Protein AF-A0A7S3CG22-F1 (afdb_monomer)

Solvent-accessible surface area (backbone atoms only — not comparable to full-atom values): 7901 Å² total; per-residue (Å²): 139,90,79,91,77,92,82,88,86,86,76,59,47,61,48,77,48,79,46,76,52,74,51,67,42,88,86,82,68,48,70,50,74,44,81,44,78,46,73,41,64,78,73,67,69,77,46,75,53,88,79,76,65,60,63,75,37,74,25,73,52,71,49,81,44,74,33,89,44,91,50,72,42,62,31,40,42,50,62,75,42,88,54,50,50,62,51,57,65,42,71,18,44,47,66,28,65,29,70,45,53,37,33,41,46,39,83,55,94,76,89,75,79,35,50,36,42,37,33,24,92,84,60,25,67,48,39,29,39,58

Nearest PDB structures (foldseek):
  2ys4-assembly1_A  TM=6.113E-01  e=1.177E-04  Homo sapiens
  1row-assembly2_B  TM=6.834E-01  e=7.113E-04  Caenorhabditis elegans
  7sqc-assembly1_F0  TM=5.916E-01  e=2.161E-03  Chlamydomonas reinhardtii
  7ad7-assembly1_A  TM=4.825E-01  e=1.573E-03  Homo sapiens
  7n6g-assembly1_1K  TM=5.626E-01  e=8.551E-03  Chlamydomonas reinhardtii

Organism: NCBI:txid1461544

Mean predicted aligned error: 7.08 Å

Foldseek 3Di:
DDDDDDDDDDDLAFDKDWDKDKDADPPVRDIDIDIDIDGDDADDAPEEDDFDDDAQDKGKDKDKDFDAAQAKWKKAKDKPDPQKDWDRIWIAGGRGITIIMIMGHHNDDDDDKMWMWIATPRRGIHIHID

Secondary structure (DSSP, 8-state):
-----------SS-EEEEEEEEEE-TTT--EEEEEEEEEEPPPPP--B------TTS-EEEEEEEE--SSS-EEEEEEES-TTEEE-SEEEEPTT-EEEEEEEE--SS------EEEEEETTTEEEEEE-

InterPro domains:
  IPR033305 Hydrocephalus-inducing-like [PTHR23053] (2-128)

Radius of gyration: 21.98 Å; Cα contacts (8 Å, |Δi|>4): 266; chains: 1; bounding box: 50×24×66 Å

pLDDT: mean 89.11, std 3.95, range [62.12, 94.44]

Sequence (130 aa):
ATRDYKLAFHSYREGQTRAKVTFTNPETKEYLFYEVEVTATSPEDQGTLVLECPVRQRAEDRILIQNPLDEDVVFSVSCEDHQVMCSEEVVAKARGMAHVDVAFRPILPVESEAKLSITSEQLGSYPYLL

Structure (mmCIF, N/CA/C/O backbone):
data_AF-A0A7S3CG22-F1
#
_entry.id   AF-A0A7S3CG22-F1
#
loop_
_atom_site.group_PDB
_atom_site.id
_atom_site.type_symbol
_atom_site.label_atom_id
_atom_site.label_alt_id
_atom_site.label_comp_id
_atom_site.label_asym_id
_atom_site.label_entity_id
_atom_site.label_seq_id
_atom_site.pdbx_PDB_ins_code
_atom_site.Cartn_x
_atom_site.Cartn_y
_atom_site.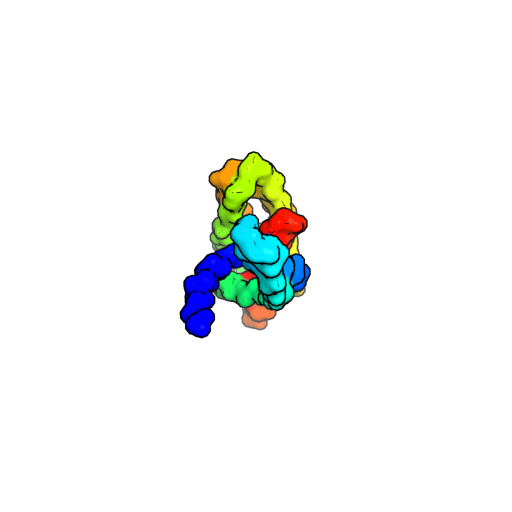Cartn_z
_atom_site.occupancy
_atom_site.B_iso_or_equiv
_atom_site.auth_seq_id
_atom_site.auth_comp_id
_atom_site.auth_asym_id
_atom_site.auth_atom_id
_atom_site.pdbx_PDB_model_num
ATOM 1 N N . ALA A 1 1 ? -13.186 -12.842 39.497 1.00 62.12 1 ALA A N 1
ATOM 2 C CA . ALA A 1 1 ? -13.438 -13.609 38.262 1.00 62.12 1 ALA A CA 1
ATOM 3 C C . ALA A 1 1 ? -12.999 -12.752 37.085 1.00 62.12 1 ALA A C 1
ATOM 5 O O . ALA A 1 1 ? -13.383 -11.590 37.043 1.00 62.12 1 ALA A O 1
ATOM 6 N N . THR A 1 2 ? -12.174 -13.289 36.191 1.00 75.06 2 THR A N 1
ATOM 7 C CA . THR A 1 2 ? -11.702 -12.594 34.983 1.00 75.06 2 THR A CA 1
ATOM 8 C C . THR A 1 2 ? -12.603 -12.993 33.816 1.00 75.06 2 THR A C 1
ATOM 10 O O . THR A 1 2 ? -13.044 -14.141 33.756 1.00 75.06 2 THR A O 1
ATOM 13 N N . ARG A 1 3 ? -12.937 -12.048 32.934 1.00 84.56 3 ARG A N 1
ATOM 14 C CA . ARG A 1 3 ? -13.768 -12.278 31.746 1.00 84.56 3 ARG A CA 1
ATOM 15 C C . ARG A 1 3 ? -13.034 -11.768 30.518 1.00 84.56 3 ARG A C 1
ATOM 17 O O . ARG A 1 3 ? -12.588 -10.624 30.517 1.00 84.56 3 ARG A O 1
ATOM 24 N N . ASP A 1 4 ? -12.993 -12.591 29.484 1.00 87.06 4 ASP A N 1
ATOM 25 C CA . ASP A 1 4 ? -12.398 -12.219 28.208 1.00 87.06 4 ASP A CA 1
ATOM 26 C C . ASP A 1 4 ? -13.418 -11.470 27.345 1.00 87.06 4 ASP A C 1
ATOM 28 O O . ASP A 1 4 ? -14.545 -11.932 27.144 1.00 87.06 4 ASP A O 1
ATOM 32 N N . TYR A 1 5 ? -13.015 -10.312 26.821 1.00 86.88 5 TYR A N 1
ATOM 33 C CA . TYR A 1 5 ? -13.796 -9.517 25.876 1.00 86.88 5 TYR A CA 1
ATOM 34 C C . TYR A 1 5 ? -13.013 -9.364 24.577 1.00 86.88 5 TYR A C 1
ATOM 36 O O . TYR A 1 5 ? -11.827 -9.041 24.588 1.00 86.88 5 TYR A O 1
ATOM 44 N N . LYS A 1 6 ? -13.683 -9.592 23.445 1.00 88.25 6 LYS A N 1
ATOM 45 C CA . LYS A 1 6 ? -13.076 -9.421 22.123 1.00 88.25 6 LYS A CA 1
ATOM 46 C C . LYS A 1 6 ? -13.124 -7.951 21.716 1.00 88.25 6 LYS A C 1
ATOM 48 O O . LYS A 1 6 ? -14.194 -7.348 21.734 1.00 88.25 6 LYS A O 1
ATOM 53 N N . LEU A 1 7 ? -11.979 -7.416 21.305 1.00 86.12 7 LEU A N 1
ATOM 54 C CA . LEU A 1 7 ? -11.838 -6.096 20.700 1.00 86.12 7 LEU A CA 1
ATOM 55 C C . LEU A 1 7 ? -11.293 -6.276 19.281 1.00 86.12 7 LEU A C 1
ATOM 57 O O . LEU A 1 7 ? -10.296 -6.968 19.091 1.00 86.12 7 LEU A O 1
ATOM 61 N N . ALA A 1 8 ? -11.968 -5.687 18.296 1.00 88.25 8 ALA A N 1
ATOM 62 C CA . ALA A 1 8 ? -11.519 -5.650 16.908 1.00 88.25 8 ALA A CA 1
ATOM 63 C C . ALA A 1 8 ? -11.128 -4.212 16.554 1.00 88.25 8 ALA A C 1
ATOM 65 O O . ALA A 1 8 ? -11.875 -3.278 16.846 1.00 88.25 8 ALA A O 1
ATOM 66 N N . PHE A 1 9 ? -9.958 -4.048 15.946 1.00 86.12 9 PHE A N 1
ATOM 67 C CA . PHE A 1 9 ? -9.428 -2.764 15.504 1.00 86.12 9 PHE A CA 1
ATOM 68 C C . PHE A 1 9 ? -9.035 -2.875 14.033 1.00 86.12 9 PHE A C 1
ATOM 70 O O . PHE A 1 9 ? -8.352 -3.821 13.644 1.00 86.12 9 PHE A O 1
ATOM 77 N N . HIS A 1 10 ? -9.468 -1.907 13.231 1.00 84.12 10 HIS A N 1
ATOM 78 C CA . HIS A 1 10 ? -9.142 -1.810 11.815 1.00 84.12 10 HIS A CA 1
ATOM 79 C C . HIS A 1 10 ? -8.592 -0.410 11.553 1.00 84.12 10 HIS A C 1
ATOM 81 O O . HIS A 1 10 ? -9.257 0.577 11.866 1.00 84.12 10 HIS A O 1
ATOM 87 N N . SER A 1 11 ? -7.391 -0.331 10.986 1.00 83.81 11 SER A N 1
ATOM 88 C CA . SER A 1 11 ? -6.796 0.918 10.517 1.00 83.81 11 SER A CA 1
ATOM 89 C C . SER A 1 11 ? -6.219 0.706 9.130 1.00 83.81 11 SER A C 1
ATOM 91 O O . SER A 1 11 ? -5.576 -0.309 8.879 1.00 83.81 11 SER A O 1
ATOM 93 N N . TYR A 1 12 ? -6.447 1.679 8.253 1.00 81.62 12 TYR A N 1
ATOM 94 C CA . TYR A 1 12 ? -5.813 1.751 6.937 1.00 81.62 12 TYR A CA 1
ATOM 95 C C . TYR A 1 12 ? -4.517 2.566 6.968 1.00 81.62 12 TYR A C 1
ATOM 97 O O . TYR A 1 12 ? -3.749 2.541 6.019 1.00 81.62 12 TYR A O 1
ATOM 105 N N . ARG A 1 13 ? -4.265 3.300 8.056 1.00 83.88 13 ARG A N 1
ATOM 106 C CA . ARG A 1 13 ? -3.094 4.167 8.191 1.00 83.88 13 ARG A CA 1
ATOM 107 C C . ARG A 1 13 ? -2.237 3.737 9.363 1.00 83.88 13 ARG A C 1
ATOM 109 O O . ARG A 1 13 ? -2.748 3.248 10.376 1.00 83.88 13 ARG A O 1
ATOM 116 N N . GLU A 1 14 ? -0.946 3.986 9.231 1.00 85.62 14 GLU A N 1
ATOM 117 C CA . GLU A 1 14 ? -0.050 3.979 10.375 1.00 85.62 14 GLU A CA 1
ATOM 118 C C . GLU A 1 14 ? -0.449 5.084 11.362 1.00 85.62 14 GLU A C 1
ATOM 120 O O . GLU A 1 14 ? -0.967 6.139 10.986 1.00 85.62 14 GLU A O 1
ATOM 125 N N . GLY A 1 15 ? -0.250 4.824 12.649 1.00 85.81 15 GLY A N 1
ATOM 126 C CA . GLY A 1 15 ? -0.579 5.782 13.693 1.00 85.81 15 GLY A CA 1
ATOM 127 C C . GLY A 1 15 ? -0.926 5.137 15.023 1.00 85.81 15 GLY A C 1
ATOM 128 O O . GLY A 1 15 ? -1.134 3.930 15.141 1.00 85.81 15 GLY A O 1
ATOM 129 N N . GLN A 1 16 ? -0.999 5.976 16.050 1.00 88.56 16 GLN A N 1
ATOM 130 C CA . GLN A 1 16 ? -1.399 5.568 17.391 1.00 88.56 16 GLN A CA 1
ATOM 131 C C . GLN A 1 16 ? -2.850 5.960 17.638 1.00 88.56 16 GLN A C 1
ATOM 133 O O . GLN A 1 16 ? -3.223 7.126 17.520 1.00 88.56 16 GLN A O 1
ATOM 138 N N . THR A 1 17 ? -3.669 4.984 18.012 1.00 89.12 17 THR A N 1
ATOM 139 C CA . THR A 1 17 ? -5.050 5.204 18.437 1.00 89.12 17 THR A CA 1
ATOM 140 C C . THR A 1 17 ? -5.183 4.860 19.909 1.00 89.12 17 THR A C 1
ATOM 142 O O . THR A 1 17 ? -4.918 3.732 20.320 1.00 89.12 17 THR A O 1
ATOM 145 N N . ARG A 1 18 ? -5.625 5.833 20.709 1.00 91.19 18 ARG A N 1
ATOM 146 C CA . ARG A 1 18 ? -5.933 5.644 22.130 1.00 91.19 18 ARG A CA 1
ATOM 147 C C . ARG A 1 18 ? -7.440 5.591 22.322 1.00 91.19 18 ARG A C 1
ATOM 149 O O . ARG A 1 18 ? -8.153 6.496 21.895 1.00 91.19 18 ARG A O 1
ATOM 156 N N . ALA A 1 19 ? -7.919 4.549 22.985 1.00 89.62 19 ALA A N 1
ATOM 157 C CA . ALA A 1 19 ? -9.321 4.344 23.307 1.00 89.62 19 ALA A CA 1
ATOM 158 C C . ALA A 1 19 ? -9.490 4.043 24.798 1.00 89.62 19 ALA A C 1
ATOM 160 O O . ALA A 1 19 ? -8.647 3.404 25.420 1.00 89.62 19 ALA A O 1
ATOM 161 N N . LYS A 1 20 ? -10.610 4.478 25.378 1.00 91.62 20 LYS A N 1
ATOM 162 C CA . LYS A 1 20 ? -10.985 4.159 26.758 1.00 91.62 20 LYS A CA 1
ATOM 163 C C . LYS A 1 20 ? -12.209 3.254 26.749 1.00 91.62 20 LYS A C 1
ATOM 165 O O . LYS A 1 20 ? -13.294 3.684 26.363 1.00 91.62 20 LYS A O 1
ATOM 170 N N . VAL A 1 21 ? -12.054 2.022 27.216 1.00 90.12 21 VAL A N 1
ATOM 171 C CA . VAL A 1 21 ? -13.161 1.077 27.398 1.00 90.12 21 VAL A CA 1
ATOM 172 C C . VAL A 1 21 ? -13.657 1.204 28.830 1.00 90.12 21 VAL A C 1
ATOM 174 O O . VAL A 1 21 ? -12.879 1.027 29.760 1.00 90.12 21 VAL A O 1
ATOM 177 N N . THR A 1 22 ? -14.935 1.529 29.024 1.00 90.81 22 THR A N 1
ATOM 178 C CA . THR A 1 22 ? -15.535 1.669 30.361 1.00 90.81 22 THR A CA 1
ATOM 179 C C . THR A 1 22 ? -16.637 0.633 30.547 1.00 90.81 22 THR A C 1
ATOM 181 O O . THR A 1 22 ? -17.569 0.559 29.751 1.00 90.81 22 THR A O 1
ATOM 184 N N . PHE A 1 23 ? -16.528 -0.152 31.612 1.00 89.06 23 PHE A N 1
ATOM 185 C CA . PHE A 1 23 ? -17.530 -1.095 32.082 1.00 89.06 23 PHE A CA 1
ATOM 186 C C . PHE A 1 23 ? -18.242 -0.479 33.281 1.00 89.06 23 PHE A C 1
ATOM 188 O O . PHE A 1 23 ? -17.610 -0.226 34.304 1.00 89.06 23 PHE A O 1
ATOM 195 N N . THR A 1 24 ? -19.547 -0.256 33.170 1.00 91.31 24 THR A N 1
ATOM 196 C CA . THR A 1 24 ? -20.352 0.332 34.248 1.00 91.31 24 THR A CA 1
ATOM 197 C C . THR A 1 24 ? -21.400 -0.669 34.705 1.00 91.31 24 THR A C 1
ATOM 199 O O . THR A 1 24 ? -22.135 -1.211 33.879 1.00 91.31 24 THR A O 1
ATOM 202 N N . ASN A 1 25 ? -21.488 -0.904 36.015 1.00 89.38 25 ASN A N 1
ATOM 203 C CA . ASN A 1 25 ? -22.573 -1.680 36.600 1.00 89.38 25 ASN A CA 1
ATOM 204 C C . ASN A 1 25 ? -23.833 -0.795 36.702 1.00 89.38 25 ASN A C 1
ATOM 206 O O . ASN A 1 25 ? -23.800 0.217 37.408 1.00 89.38 25 ASN A O 1
ATOM 210 N N . PRO A 1 26 ? -24.946 -1.139 36.027 1.00 89.81 26 PRO A N 1
ATOM 211 C CA . PRO A 1 26 ? -26.159 -0.324 36.050 1.00 89.81 26 PRO A CA 1
ATOM 212 C C . PRO A 1 26 ? -26.826 -0.246 37.433 1.00 89.81 26 PRO A C 1
ATOM 214 O O . PRO A 1 26 ? -27.509 0.738 37.707 1.00 89.81 26 PRO A O 1
ATOM 217 N N . GLU A 1 27 ? -26.624 -1.237 38.308 1.00 91.88 27 GLU A N 1
ATOM 218 C CA . GLU A 1 27 ? -27.266 -1.291 39.629 1.00 91.88 27 GLU A CA 1
ATOM 219 C C . GLU A 1 27 ? -26.480 -0.516 40.694 1.00 91.88 27 GLU A C 1
ATOM 221 O O . GLU A 1 27 ? -27.047 0.322 41.393 1.00 91.88 27 GLU A O 1
ATOM 226 N N . THR A 1 28 ? -25.166 -0.750 40.804 1.00 90.94 28 THR A N 1
ATOM 227 C CA . THR A 1 28 ? -24.317 -0.105 41.829 1.00 90.94 28 THR A CA 1
ATOM 228 C C . THR A 1 28 ? -23.754 1.246 41.389 1.00 90.94 28 THR A C 1
ATOM 230 O O . THR A 1 28 ? -23.232 1.991 42.215 1.00 90.94 28 THR A O 1
ATOM 233 N N . LYS A 1 29 ? -23.862 1.583 40.094 1.00 89.12 29 LYS A N 1
ATOM 234 C CA . LYS A 1 29 ? -23.213 2.736 39.437 1.00 89.12 29 LYS A CA 1
ATOM 235 C C . LYS A 1 29 ? -21.684 2.752 39.522 1.00 89.12 29 LYS A C 1
ATOM 237 O O . LYS A 1 29 ? -21.058 3.741 39.142 1.00 89.12 29 LYS A O 1
ATOM 242 N N . GLU A 1 30 ? -21.072 1.672 39.988 1.00 91.56 30 GLU A N 1
ATOM 243 C CA . GLU A 1 30 ? -19.624 1.512 39.970 1.00 91.56 30 GLU A CA 1
ATOM 244 C C . GLU A 1 30 ? -19.148 1.306 38.533 1.00 91.56 30 GLU A C 1
ATOM 246 O O . GLU A 1 30 ? -19.834 0.689 37.711 1.00 91.56 30 GLU A O 1
ATOM 251 N N . TYR A 1 31 ? -17.961 1.821 38.226 1.00 90.00 31 TYR A N 1
ATOM 252 C CA . TYR A 1 31 ? -17.359 1.670 36.912 1.00 90.00 31 TYR A CA 1
ATOM 253 C C . TYR A 1 31 ? -15.899 1.247 37.020 1.00 90.00 31 TYR A C 1
ATOM 255 O O . TYR A 1 31 ? -15.193 1.567 37.975 1.00 90.00 31 TYR A O 1
ATOM 263 N N . LEU A 1 32 ? -15.452 0.546 35.990 1.00 90.25 32 LEU A N 1
ATOM 264 C CA . LEU A 1 32 ? -14.077 0.146 35.761 1.00 90.25 32 LEU A CA 1
ATOM 265 C C . LEU A 1 32 ? -13.718 0.559 34.340 1.00 90.25 32 LEU A C 1
ATOM 267 O O . LEU A 1 32 ? -14.514 0.356 33.426 1.00 90.25 32 LEU A O 1
ATOM 271 N N . PHE A 1 33 ? -12.541 1.135 34.129 1.00 90.81 33 PHE A N 1
ATOM 272 C CA . PHE A 1 33 ? -12.100 1.496 32.789 1.00 90.81 33 PHE A CA 1
ATOM 273 C C . PHE A 1 33 ? -10.705 0.974 32.491 1.00 90.81 33 PHE A C 1
ATOM 275 O O . PHE A 1 33 ? -9.888 0.791 33.389 1.00 90.81 33 PHE A O 1
ATOM 282 N N . TYR A 1 34 ? -10.458 0.777 31.204 1.00 90.31 34 TYR A N 1
ATOM 283 C CA . TYR A 1 34 ? -9.183 0.372 30.648 1.00 90.31 34 TYR A CA 1
ATOM 284 C C . TYR A 1 34 ? -8.817 1.328 29.526 1.00 90.31 34 TYR A C 1
ATOM 286 O O . TYR A 1 34 ? -9.648 1.642 28.670 1.00 90.31 34 TYR A O 1
ATOM 294 N N . GLU A 1 35 ? -7.575 1.785 29.537 1.00 91.94 35 GLU A N 1
ATOM 295 C CA . GLU A 1 35 ? -6.991 2.502 28.413 1.00 91.94 35 GLU A CA 1
ATOM 296 C C . GLU A 1 35 ? -6.350 1.483 27.474 1.00 91.94 35 GLU A C 1
ATOM 298 O O . GLU A 1 35 ? -5.584 0.618 27.895 1.00 91.94 35 GLU A O 1
ATOM 303 N N . VAL A 1 36 ? -6.723 1.561 26.204 1.00 91.25 36 VAL A N 1
ATOM 304 C CA . VAL A 1 36 ? -6.236 0.704 25.131 1.00 91.25 36 VAL A CA 1
ATOM 305 C C . VAL A 1 36 ? -5.493 1.603 24.157 1.00 91.25 36 VAL A C 1
ATOM 307 O O . VAL A 1 36 ? -6.086 2.499 23.559 1.00 91.25 36 VAL A O 1
ATOM 310 N N . GLU A 1 37 ? -4.196 1.372 24.010 1.00 92.00 37 GLU A N 1
ATOM 311 C CA . GLU A 1 37 ? -3.363 2.040 23.017 1.00 92.00 37 GLU A CA 1
ATOM 312 C C . GLU A 1 37 ? -3.018 1.034 21.921 1.00 92.00 37 GLU A C 1
ATOM 314 O O . GLU A 1 37 ? -2.463 -0.031 22.191 1.00 92.00 37 GLU A O 1
ATOM 319 N N . VAL A 1 38 ? -3.399 1.357 20.688 1.00 89.06 38 VAL A N 1
ATOM 320 C CA . VAL A 1 38 ? -3.120 0.544 19.507 1.00 89.06 38 VAL A CA 1
ATOM 321 C C . VAL A 1 38 ? -2.184 1.322 18.600 1.00 89.06 38 VAL A C 1
ATOM 323 O O . VAL A 1 38 ? -2.516 2.421 18.160 1.00 89.06 38 VAL A O 1
ATOM 326 N N . THR A 1 39 ? -1.028 0.738 18.304 1.00 90.50 39 THR A N 1
ATOM 327 C CA . THR A 1 39 ? -0.062 1.289 17.351 1.00 90.50 39 THR A CA 1
ATOM 328 C C . THR A 1 39 ? -0.173 0.511 16.048 1.00 90.50 39 THR A C 1
ATOM 330 O O . THR A 1 39 ? 0.212 -0.655 15.993 1.00 90.50 39 THR A O 1
ATOM 333 N N . ALA A 1 40 ? -0.704 1.147 15.006 1.00 87.94 40 ALA A N 1
ATOM 334 C CA . ALA A 1 40 ? -0.603 0.659 13.640 1.00 87.94 40 ALA A CA 1
ATOM 335 C C . ALA A 1 40 ? 0.779 1.047 13.101 1.00 87.94 40 ALA A C 1
ATOM 337 O O . ALA A 1 40 ? 1.079 2.234 12.956 1.00 87.94 40 ALA A O 1
ATOM 338 N N . THR A 1 41 ? 1.637 0.056 12.881 1.00 86.31 41 THR A N 1
ATOM 339 C CA . THR A 1 41 ? 2.967 0.254 12.298 1.00 86.31 41 THR A CA 1
ATOM 340 C C . THR A 1 41 ? 2.877 0.459 10.792 1.00 86.31 41 THR A C 1
ATOM 342 O O . THR A 1 41 ? 1.853 0.152 10.179 1.00 86.31 41 THR A O 1
ATOM 345 N N . SER A 1 42 ? 3.962 0.956 10.201 1.00 82.12 42 SER A N 1
ATOM 346 C CA . SER A 1 42 ? 4.099 1.037 8.751 1.00 82.12 42 SER A CA 1
ATOM 347 C C . SER A 1 42 ? 3.875 -0.341 8.109 1.00 82.12 42 SER A C 1
ATOM 349 O O . SER A 1 42 ? 4.234 -1.361 8.713 1.00 82.12 42 SER A O 1
ATOM 351 N N . PRO A 1 43 ? 3.262 -0.388 6.918 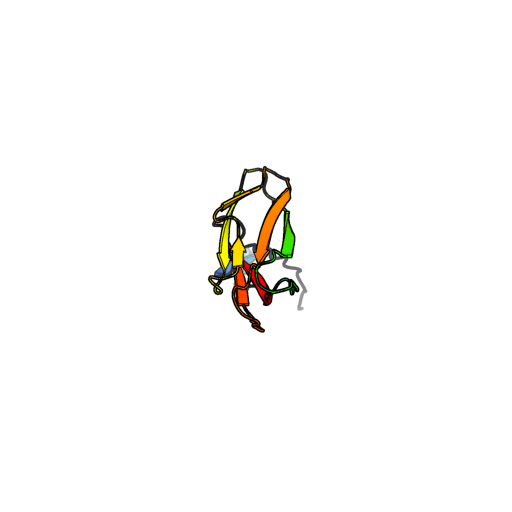1.00 82.38 43 PRO A N 1
ATOM 352 C CA . PRO A 1 43 ? 3.023 -1.637 6.213 1.00 82.38 43 PRO A CA 1
ATOM 353 C C . PRO A 1 43 ? 4.346 -2.266 5.769 1.00 82.38 43 PRO A C 1
ATOM 355 O O . PRO A 1 43 ? 5.284 -1.564 5.392 1.00 82.38 43 PRO A O 1
ATOM 358 N N . GLU A 1 44 ? 4.400 -3.596 5.803 1.00 84.06 44 GLU A N 1
ATOM 359 C CA . GLU A 1 44 ? 5.466 -4.354 5.146 1.00 84.06 44 GLU A CA 1
ATOM 360 C C . GLU A 1 44 ? 5.304 -4.294 3.619 1.00 84.06 44 GLU A C 1
ATOM 362 O O . GLU A 1 44 ? 4.222 -3.978 3.100 1.00 84.06 44 GLU A O 1
ATOM 367 N N . ASP A 1 45 ? 6.390 -4.609 2.908 1.00 85.69 45 ASP A N 1
ATOM 368 C CA . ASP A 1 45 ? 6.413 -4.670 1.448 1.00 85.69 45 ASP A CA 1
ATOM 369 C C . ASP A 1 45 ? 5.313 -5.620 0.946 1.00 85.69 45 ASP A C 1
ATOM 371 O O . ASP A 1 45 ? 5.247 -6.792 1.318 1.00 85.69 45 ASP A O 1
ATOM 375 N N . GLN A 1 46 ? 4.417 -5.101 0.106 1.00 83.31 46 GLN A N 1
ATOM 376 C CA . GLN A 1 46 ? 3.241 -5.825 -0.386 1.00 83.31 46 GLN A CA 1
ATOM 377 C C . GLN A 1 46 ? 3.610 -6.927 -1.388 1.00 83.31 46 GLN A C 1
ATOM 379 O O . GLN A 1 46 ? 2.824 -7.846 -1.625 1.00 83.31 46 GLN A O 1
ATOM 384 N N . GLY A 1 47 ? 4.803 -6.844 -1.979 1.00 84.69 47 GLY A N 1
ATOM 385 C CA . GLY A 1 47 ? 5.337 -7.835 -2.901 1.00 84.69 47 GLY A CA 1
ATOM 386 C C . GLY A 1 47 ? 6.555 -7.331 -3.667 1.00 84.69 47 GLY A C 1
ATOM 387 O O . GLY A 1 47 ? 6.996 -6.194 -3.484 1.00 84.69 47 GLY A O 1
ATOM 388 N N . THR A 1 48 ? 7.065 -8.193 -4.547 1.00 88.31 48 THR A N 1
ATOM 389 C CA . THR A 1 48 ? 8.198 -7.903 -5.432 1.00 88.31 48 THR A CA 1
ATOM 390 C C . THR A 1 48 ? 7.751 -7.946 -6.890 1.00 88.31 48 THR A C 1
ATOM 392 O O . THR A 1 48 ? 7.116 -8.913 -7.316 1.00 88.31 48 THR A O 1
ATOM 395 N N . LEU A 1 49 ? 8.089 -6.908 -7.649 1.00 88.62 49 LEU A N 1
ATOM 396 C CA . LEU A 1 49 ? 7.779 -6.734 -9.058 1.00 88.62 49 LEU A CA 1
ATOM 397 C C . LEU A 1 49 ? 9.047 -6.919 -9.894 1.00 88.62 49 LEU A C 1
ATOM 399 O O . LEU A 1 49 ? 9.846 -6.003 -10.024 1.00 88.62 49 LEU A O 1
ATOM 403 N N . VAL A 1 50 ? 9.219 -8.093 -10.496 1.00 90.31 50 VAL A N 1
ATOM 404 C CA . VAL A 1 50 ? 10.431 -8.396 -11.272 1.00 90.31 50 VAL A CA 1
ATOM 405 C C . VAL A 1 50 ? 10.264 -7.935 -12.719 1.00 90.31 50 VAL A C 1
ATOM 407 O O . VAL A 1 50 ? 9.468 -8.500 -13.469 1.00 90.31 50 VAL A O 1
ATOM 410 N N . LEU A 1 51 ? 11.046 -6.933 -13.128 1.00 88.88 51 LEU A N 1
ATOM 411 C CA . LEU A 1 51 ? 11.063 -6.408 -14.495 1.00 88.88 51 LEU A CA 1
ATOM 412 C C . LEU A 1 51 ? 12.384 -6.743 -15.193 1.00 88.88 51 LEU A C 1
ATOM 414 O O . LEU A 1 51 ? 13.415 -6.131 -14.928 1.00 88.88 51 LEU A O 1
ATOM 418 N N . GLU A 1 52 ? 12.346 -7.670 -16.150 1.00 88.94 52 GLU A N 1
ATOM 419 C CA . GLU A 1 52 ? 13.514 -8.042 -16.953 1.00 88.94 52 GLU A CA 1
ATOM 420 C C . GLU A 1 52 ? 13.329 -7.613 -18.413 1.00 88.94 52 GLU A C 1
ATOM 422 O O . GLU A 1 52 ? 12.341 -7.955 -19.067 1.00 88.94 52 GLU A O 1
ATOM 427 N N . CYS A 1 53 ? 14.290 -6.861 -18.954 1.00 88.44 53 CYS A N 1
ATOM 428 C CA . CYS A 1 53 ? 14.326 -6.554 -20.381 1.00 88.44 53 CYS A CA 1
ATOM 429 C C . CYS A 1 53 ? 15.749 -6.308 -20.902 1.00 88.44 53 CYS A C 1
ATOM 431 O O . CYS A 1 53 ? 16.637 -5.898 -20.152 1.00 88.44 53 CYS A O 1
ATOM 433 N N . PRO A 1 54 ? 15.981 -6.499 -22.214 1.00 89.31 54 PRO A N 1
ATOM 434 C CA . PRO A 1 54 ? 17.215 -6.065 -22.850 1.00 89.31 54 PRO A CA 1
ATOM 435 C C . PRO A 1 54 ? 17.386 -4.543 -22.792 1.00 89.31 54 PRO A C 1
ATOM 437 O O . PRO A 1 54 ? 16.419 -3.780 -22.841 1.00 89.31 54 PRO A O 1
ATOM 440 N N . VAL A 1 55 ? 18.639 -4.087 -22.807 1.00 88.56 55 VAL A N 1
ATOM 441 C CA . VAL A 1 55 ? 18.960 -2.654 -22.862 1.00 88.56 55 VAL A CA 1
ATOM 442 C C . VAL A 1 55 ? 18.235 -1.940 -24.003 1.00 88.56 55 VAL A C 1
ATOM 444 O O . VAL A 1 55 ? 18.130 -2.440 -25.125 1.00 88.56 55 VAL A O 1
ATOM 447 N N . ARG A 1 56 ? 17.768 -0.723 -23.715 1.00 86.25 56 ARG A N 1
ATOM 448 C CA . ARG A 1 56 ? 16.993 0.169 -24.592 1.00 86.25 56 ARG A CA 1
ATOM 449 C C . ARG A 1 56 ? 15.598 -0.342 -24.970 1.00 86.25 56 ARG A C 1
ATOM 451 O O . ARG A 1 56 ? 14.888 0.398 -25.663 1.00 86.25 56 ARG A O 1
ATOM 458 N N . GLN A 1 57 ? 15.193 -1.524 -24.503 1.00 87.81 57 GLN A N 1
ATOM 459 C CA . GLN A 1 57 ? 13.823 -2.036 -24.588 1.00 87.81 57 GLN A CA 1
ATOM 460 C C . GLN A 1 57 ? 13.039 -1.710 -23.314 1.00 87.81 57 GLN A C 1
ATOM 462 O O . GLN A 1 57 ? 13.614 -1.243 -22.336 1.00 87.81 57 GLN A O 1
ATOM 467 N N . ARG A 1 58 ? 11.716 -1.888 -23.364 1.00 89.19 58 ARG A N 1
ATOM 468 C CA . ARG A 1 58 ? 10.802 -1.573 -22.264 1.00 89.19 58 ARG A CA 1
ATOM 469 C C . ARG A 1 58 ? 10.181 -2.867 -21.738 1.00 89.19 58 ARG A C 1
ATOM 471 O O . ARG A 1 58 ? 9.558 -3.580 -22.521 1.00 89.19 58 ARG A O 1
ATOM 478 N N . ALA A 1 59 ? 10.341 -3.138 -20.447 1.00 91.75 59 ALA A N 1
ATOM 479 C CA . ALA A 1 59 ? 9.463 -4.039 -19.701 1.00 91.75 59 ALA A CA 1
ATOM 480 C C . ALA A 1 59 ? 8.344 -3.215 -19.061 1.00 91.75 59 ALA A C 1
ATOM 482 O O . ALA A 1 59 ? 8.575 -2.077 -18.652 1.00 91.75 59 ALA A O 1
ATOM 483 N N . GLU A 1 60 ? 7.141 -3.773 -18.991 1.00 92.38 60 GLU A N 1
ATOM 484 C CA . GLU A 1 60 ? 5.984 -3.150 -18.351 1.00 92.38 60 GLU A CA 1
ATOM 485 C C . GLU A 1 60 ? 5.265 -4.197 -17.512 1.00 92.38 60 GLU A C 1
ATOM 487 O O . GLU A 1 60 ? 5.097 -5.330 -17.962 1.00 92.38 60 GLU A O 1
ATOM 492 N N . ASP A 1 61 ? 4.810 -3.800 -16.332 1.00 92.19 61 ASP A N 1
ATOM 493 C CA . ASP A 1 61 ? 3.899 -4.591 -15.517 1.00 92.19 61 ASP A CA 1
ATOM 494 C C . ASP A 1 61 ? 2.909 -3.672 -14.787 1.00 92.19 61 ASP A C 1
ATOM 496 O O . ASP A 1 61 ? 3.062 -2.445 -14.758 1.00 92.19 61 ASP A O 1
ATOM 500 N N . ARG A 1 62 ? 1.836 -4.257 -14.256 1.00 91.56 62 ARG A N 1
ATOM 501 C CA . ARG A 1 62 ? 0.702 -3.538 -13.681 1.00 91.56 62 ARG A CA 1
ATOM 502 C C . ARG A 1 62 ? 0.397 -4.018 -12.280 1.00 91.56 62 ARG A C 1
ATOM 504 O O . ARG A 1 62 ? 0.040 -5.174 -12.072 1.00 91.56 62 ARG A O 1
ATOM 511 N N . ILE A 1 63 ? 0.382 -3.081 -11.343 1.00 91.38 63 ILE A N 1
ATOM 512 C CA . ILE A 1 63 ? -0.074 -3.338 -9.979 1.00 91.38 63 ILE A CA 1
ATOM 513 C C . ILE A 1 63 ? -1.564 -3.011 -9.896 1.00 91.38 63 ILE A C 1
ATOM 515 O O . ILE A 1 63 ? -1.996 -1.919 -10.265 1.00 91.38 63 ILE A O 1
ATOM 519 N N . LEU A 1 64 ? -2.367 -3.969 -9.432 1.00 92.00 64 LEU A N 1
ATOM 520 C CA . LEU A 1 64 ? -3.797 -3.779 -9.202 1.00 92.00 64 LEU A CA 1
ATOM 521 C C . LEU A 1 64 ? -4.029 -3.263 -7.779 1.00 92.00 64 LEU A C 1
ATOM 523 O O . LEU A 1 64 ? -3.745 -3.965 -6.812 1.00 92.00 64 LEU A O 1
ATOM 527 N N . ILE A 1 65 ? -4.607 -2.072 -7.655 1.00 90.75 65 ILE A N 1
ATOM 528 C CA . ILE A 1 65 ? -4.978 -1.469 -6.373 1.00 90.75 65 ILE A CA 1
ATOM 529 C C . ILE A 1 65 ? -6.492 -1.431 -6.253 1.00 90.75 65 ILE A C 1
ATOM 531 O O . ILE A 1 65 ? -7.194 -1.022 -7.178 1.00 90.75 65 ILE A O 1
ATOM 535 N N . GLN A 1 66 ? -6.998 -1.848 -5.097 1.00 91.00 66 GLN A N 1
ATOM 536 C CA . GLN A 1 66 ? -8.424 -1.843 -4.799 1.00 91.00 66 GLN A CA 1
ATOM 537 C C . GLN A 1 66 ? -8.757 -0.714 -3.829 1.00 91.00 66 GLN A C 1
ATOM 539 O O . GLN A 1 66 ? -8.077 -0.531 -2.822 1.00 91.00 66 GLN A O 1
ATOM 544 N N . ASN A 1 67 ? -9.832 0.014 -4.116 1.00 93.31 67 ASN A N 1
ATOM 545 C CA . ASN A 1 67 ? -10.365 1.036 -3.231 1.00 93.31 67 ASN A CA 1
ATOM 546 C C . ASN A 1 67 ? -11.578 0.479 -2.467 1.00 93.31 67 ASN A C 1
ATOM 548 O O . ASN A 1 67 ? -12.637 0.306 -3.069 1.00 93.31 67 ASN A O 1
ATOM 552 N N . PRO A 1 68 ? -11.464 0.200 -1.155 1.00 89.56 68 PRO A N 1
ATOM 553 C CA . PRO A 1 68 ? -12.588 -0.273 -0.352 1.00 89.56 68 PRO A CA 1
ATOM 554 C C . PRO A 1 68 ? -13.576 0.840 0.046 1.00 89.56 68 PRO A C 1
ATOM 556 O O . PRO A 1 68 ? -14.619 0.528 0.618 1.00 89.56 68 PRO A O 1
ATOM 559 N N . LEU A 1 69 ? -13.258 2.116 -0.203 1.00 90.19 69 LEU A N 1
ATOM 560 C CA . LEU A 1 69 ? -14.074 3.259 0.209 1.00 90.19 69 LEU A CA 1
ATOM 561 C C . LEU A 1 69 ? -15.196 3.558 -0.793 1.00 90.19 69 LEU A C 1
ATOM 563 O O . LEU A 1 69 ? -15.116 3.230 -1.977 1.00 90.19 69 LEU A O 1
ATOM 567 N N . ASP A 1 70 ? -16.234 4.234 -0.304 1.00 91.75 70 ASP A N 1
ATOM 568 C CA . ASP A 1 70 ? -17.402 4.665 -1.090 1.00 91.75 70 ASP A CA 1
ATOM 569 C C . ASP A 1 70 ? -17.165 5.973 -1.864 1.00 91.75 70 ASP A C 1
ATOM 571 O O . ASP A 1 70 ? -18.083 6.516 -2.476 1.00 91.75 70 ASP A O 1
ATOM 575 N N . GLU A 1 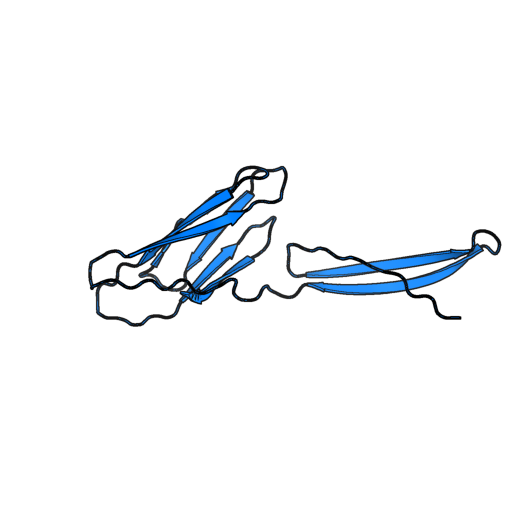71 ? -15.928 6.464 -1.862 1.00 92.69 71 GLU A N 1
ATOM 576 C CA . GLU A 1 71 ? -15.497 7.702 -2.506 1.00 92.69 71 GLU A CA 1
ATOM 577 C C . GLU A 1 71 ? -14.302 7.430 -3.422 1.00 92.69 71 GLU A C 1
ATOM 579 O O . GLU A 1 71 ? -13.576 6.451 -3.238 1.00 92.69 71 GLU A O 1
ATOM 584 N N . ASP A 1 72 ? -14.099 8.292 -4.418 1.00 92.81 72 ASP A N 1
ATOM 585 C CA . ASP A 1 72 ? -12.937 8.214 -5.302 1.00 92.81 72 ASP A CA 1
ATOM 586 C C . ASP A 1 72 ? -11.657 8.534 -4.514 1.00 92.81 72 ASP A C 1
ATOM 588 O O . ASP A 1 72 ? -11.587 9.539 -3.805 1.00 92.81 72 ASP A O 1
ATOM 592 N N . VAL A 1 73 ? -10.636 7.690 -4.659 1.00 93.38 73 VAL A N 1
ATOM 593 C CA . VAL A 1 73 ? -9.348 7.841 -3.975 1.00 93.38 73 VAL A CA 1
ATOM 594 C C . VAL A 1 73 ? -8.247 8.095 -4.990 1.00 93.38 73 VAL A C 1
ATOM 596 O O . VAL A 1 73 ? -8.138 7.393 -5.998 1.00 93.38 73 VAL A O 1
ATOM 599 N N . VAL A 1 74 ? -7.417 9.093 -4.697 1.00 94.38 74 VAL A N 1
ATOM 600 C CA . VAL A 1 74 ? -6.203 9.390 -5.455 1.00 94.38 74 VAL A CA 1
ATOM 601 C C . VAL A 1 74 ? -5.024 8.698 -4.779 1.00 94.38 74 VAL A C 1
ATOM 603 O O . VAL A 1 74 ? -4.839 8.803 -3.563 1.00 94.38 74 VAL A O 1
ATOM 606 N N . PHE A 1 75 ? -4.248 7.982 -5.582 1.00 93.31 75 PHE A N 1
ATOM 607 C CA . PHE A 1 75 ? -2.986 7.371 -5.203 1.00 93.31 75 PHE A CA 1
ATOM 608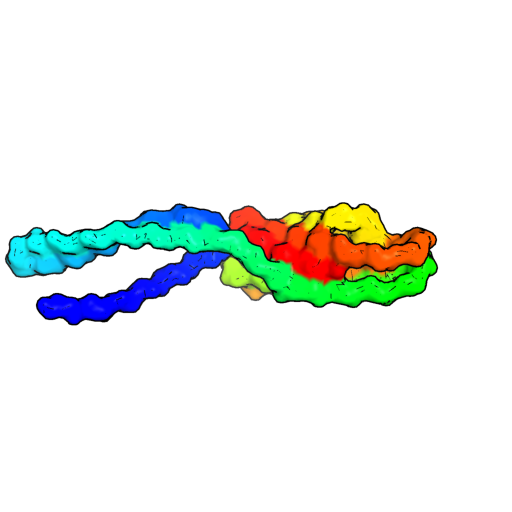 C C . PHE A 1 75 ? -1.850 8.107 -5.903 1.00 93.31 75 PHE A C 1
ATOM 610 O O . PHE A 1 75 ? -1.883 8.266 -7.120 1.00 93.31 75 PHE 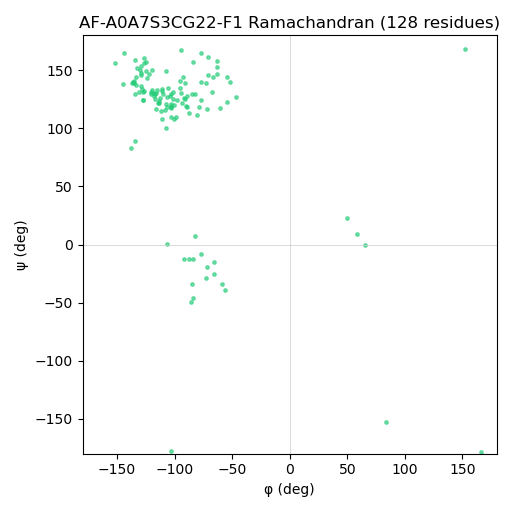A O 1
ATOM 617 N N . SER A 1 76 ? -0.844 8.516 -5.145 1.00 93.81 76 SER A N 1
ATOM 618 C CA . SER A 1 76 ? 0.419 9.038 -5.651 1.00 93.81 76 SER A CA 1
ATOM 619 C C . SER A 1 76 ? 1.437 7.907 -5.709 1.00 93.81 76 SER A C 1
ATOM 621 O O . SER A 1 76 ? 1.552 7.127 -4.765 1.00 93.81 76 SER A O 1
ATOM 623 N N . VAL A 1 77 ? 2.179 7.801 -6.805 1.00 93.19 77 VAL A N 1
ATOM 624 C CA . VAL A 1 77 ? 3.167 6.735 -7.002 1.00 93.19 77 VAL A CA 1
ATOM 625 C C . VAL A 1 77 ? 4.537 7.355 -7.203 1.00 93.19 77 VAL A C 1
ATOM 627 O O . VAL A 1 77 ? 4.718 8.235 -8.043 1.00 93.19 77 VAL A O 1
ATOM 630 N N . SER A 1 78 ? 5.520 6.870 -6.453 1.00 91.75 78 SER A N 1
ATOM 631 C CA . SER A 1 78 ? 6.914 7.278 -6.588 1.00 91.75 78 SER A CA 1
ATOM 632 C C . SER A 1 78 ? 7.842 6.069 -6.603 1.00 91.75 78 SER A C 1
ATOM 634 O O . SER A 1 78 ? 7.608 5.077 -5.915 1.00 91.75 78 SER A O 1
ATOM 636 N N . CYS A 1 79 ? 8.906 6.151 -7.399 1.00 89.88 79 CYS A N 1
ATOM 637 C CA . CYS A 1 79 ? 9.967 5.153 -7.447 1.00 89.88 79 CYS A CA 1
ATOM 638 C C . CYS A 1 79 ? 11.316 5.823 -7.173 1.00 89.88 79 CYS A C 1
ATOM 640 O O . CYS A 1 79 ? 11.546 6.958 -7.592 1.00 89.88 79 CYS A O 1
ATOM 642 N N . GLU A 1 80 ? 12.197 5.122 -6.465 1.00 88.19 80 GLU A N 1
ATOM 643 C CA . GLU A 1 80 ? 13.558 5.591 -6.184 1.00 88.19 80 GLU A CA 1
ATOM 644 C C . GLU A 1 80 ? 14.466 5.545 -7.427 1.00 88.19 80 GLU A C 1
ATOM 646 O O . GLU A 1 80 ? 15.377 6.364 -7.553 1.00 88.19 80 GLU A O 1
ATOM 651 N N . ASP A 1 81 ? 14.210 4.626 -8.365 1.00 86.38 81 ASP A N 1
ATOM 652 C CA . ASP A 1 81 ? 15.015 4.469 -9.579 1.00 86.38 81 ASP A CA 1
ATOM 653 C C . ASP A 1 81 ? 14.480 5.333 -10.729 1.00 86.38 81 ASP A C 1
ATOM 655 O O . ASP A 1 81 ? 13.368 5.152 -11.223 1.00 86.38 81 ASP A O 1
ATOM 659 N N . HIS A 1 82 ? 15.317 6.249 -11.218 1.00 84.00 82 HIS A N 1
ATOM 660 C CA . HIS A 1 82 ? 15.004 7.136 -12.341 1.00 84.00 82 HIS A CA 1
ATOM 661 C C . HIS A 1 82 ? 14.826 6.423 -13.694 1.00 84.00 82 HIS A C 1
ATOM 663 O O . HIS A 1 82 ? 14.346 7.034 -14.650 1.00 84.00 82 HIS A O 1
ATOM 669 N N . GLN A 1 83 ? 15.252 5.164 -13.818 1.00 84.31 83 GLN A N 1
ATOM 670 C CA . GLN A 1 83 ? 15.060 4.344 -15.019 1.00 84.31 83 GLN A CA 1
ATOM 671 C C . GLN A 1 83 ? 13.685 3.662 -15.046 1.00 84.31 83 GLN A C 1
ATOM 673 O O . GLN A 1 83 ? 13.273 3.144 -16.093 1.00 84.31 83 GLN A O 1
ATOM 678 N N . VAL A 1 84 ? 12.980 3.675 -13.912 1.00 88.19 84 VAL A N 1
ATOM 679 C CA . VAL A 1 84 ? 11.607 3.200 -13.775 1.00 88.19 84 VAL A CA 1
ATOM 680 C C . VAL A 1 84 ? 10.654 4.369 -14.019 1.00 88.19 84 VAL A C 1
ATOM 682 O O . VAL A 1 84 ? 10.732 5.426 -13.402 1.00 88.19 84 VAL A O 1
ATOM 685 N N . MET A 1 85 ? 9.735 4.173 -14.954 1.00 89.44 85 MET A N 1
ATOM 686 C CA . MET A 1 85 ? 8.653 5.089 -15.276 1.00 89.44 85 MET A CA 1
ATOM 687 C C . MET A 1 85 ? 7.361 4.546 -14.670 1.00 89.44 85 MET A C 1
ATOM 689 O O . MET A 1 85 ? 6.926 3.449 -15.021 1.00 89.44 85 MET A O 1
ATOM 693 N N . CYS A 1 86 ? 6.726 5.321 -13.802 1.00 90.69 86 CYS A N 1
ATOM 694 C CA . CYS A 1 86 ? 5.428 5.008 -13.214 1.00 90.69 86 CYS A CA 1
ATOM 695 C C . CYS A 1 86 ? 4.447 6.168 -13.421 1.00 90.69 86 CYS A C 1
ATOM 697 O O . CYS A 1 86 ? 4.847 7.296 -13.709 1.00 90.69 86 CYS A O 1
ATOM 699 N N . SER A 1 87 ? 3.152 5.886 -13.299 1.00 87.62 87 SER A N 1
ATOM 700 C CA . SER A 1 87 ? 2.118 6.928 -13.328 1.00 87.62 87 SER A CA 1
ATOM 701 C C . SER A 1 87 ? 2.172 7.742 -12.037 1.00 87.62 87 SER A C 1
ATOM 703 O O . SER A 1 87 ? 1.923 7.162 -10.992 1.00 87.62 87 SER A O 1
ATOM 705 N N . GLU A 1 88 ? 2.470 9.045 -12.087 1.00 87.31 88 GLU A N 1
ATOM 706 C CA . GLU A 1 88 ? 2.607 9.891 -10.879 1.00 87.31 88 GLU A CA 1
ATOM 707 C C . GLU A 1 88 ? 1.354 9.873 -9.993 1.00 87.31 88 GLU A C 1
ATOM 709 O O . GLU A 1 88 ? 1.454 9.819 -8.767 1.00 87.31 88 GLU A O 1
ATOM 714 N N . GLU A 1 89 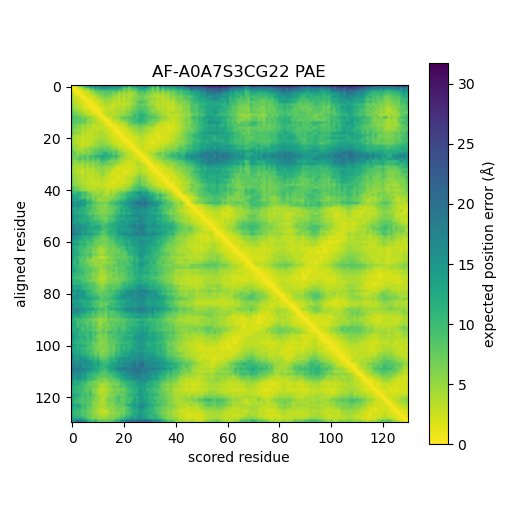? 0.176 9.868 -10.619 1.00 92.06 89 GLU A N 1
ATOM 715 C CA . GLU A 1 89 ? -1.113 9.808 -9.940 1.00 92.06 89 GLU A CA 1
ATOM 716 C C . GLU A 1 89 ? -2.049 8.806 -10.618 1.00 92.06 89 GLU A C 1
ATOM 718 O O . GLU A 1 89 ? -2.150 8.736 -11.846 1.00 92.06 89 GLU A O 1
ATOM 723 N N . VAL A 1 90 ? -2.775 8.045 -9.802 1.00 93.00 90 VAL A N 1
ATOM 724 C CA . VAL A 1 90 ? -3.763 7.061 -10.240 1.00 93.00 90 VAL A CA 1
ATOM 725 C C . VAL A 1 90 ? -5.033 7.221 -9.414 1.00 93.00 90 VAL A C 1
ATOM 727 O O . VAL A 1 90 ? -4.999 7.242 -8.187 1.00 93.00 90 VAL A O 1
ATOM 730 N N . VAL A 1 91 ? -6.181 7.316 -10.086 1.00 93.56 91 VAL A N 1
ATOM 731 C CA . VAL A 1 91 ? -7.483 7.483 -9.426 1.00 93.56 91 VAL A CA 1
ATOM 732 C C . VAL A 1 91 ? -8.237 6.160 -9.426 1.00 93.56 91 VAL A C 1
ATOM 734 O O . VAL A 1 91 ? -8.586 5.638 -10.486 1.00 93.56 91 VAL A O 1
ATOM 737 N N . ALA A 1 92 ? -8.553 5.645 -8.240 1.00 93.75 92 ALA A N 1
ATOM 738 C CA . ALA A 1 92 ? -9.458 4.516 -8.081 1.00 93.75 92 ALA A CA 1
ATOM 739 C C . ALA A 1 92 ? -10.860 5.009 -7.732 1.00 93.75 92 ALA A C 1
ATOM 741 O O . ALA A 1 92 ? -11.066 5.715 -6.744 1.00 93.75 92 ALA A O 1
ATOM 742 N N . LYS A 1 93 ? -11.843 4.598 -8.534 1.00 94.44 93 LYS A N 1
ATOM 743 C CA . LYS A 1 93 ? -13.251 4.915 -8.280 1.00 94.44 93 LYS A CA 1
ATOM 744 C C . LYS A 1 93 ? -13.750 4.301 -6.975 1.00 94.44 93 LYS A C 1
ATOM 746 O O . LYS A 1 93 ? -13.181 3.316 -6.503 1.00 94.44 93 LYS A O 1
ATOM 751 N N . ALA A 1 94 ? -14.817 4.867 -6.418 1.00 92.69 94 ALA A N 1
ATOM 752 C CA . ALA A 1 94 ? -15.538 4.303 -5.277 1.00 92.69 94 ALA A CA 1
ATOM 753 C C . ALA A 1 94 ? -15.821 2.799 -5.469 1.00 92.69 94 ALA A C 1
ATOM 755 O O . ALA A 1 94 ? -16.372 2.395 -6.498 1.00 92.69 94 ALA A O 1
ATOM 756 N N . ARG A 1 95 ? -15.426 1.969 -4.493 1.00 91.19 95 ARG A N 1
ATOM 757 C CA . ARG A 1 95 ? -15.482 0.489 -4.537 1.00 91.19 95 ARG A CA 1
ATOM 758 C C . ARG A 1 95 ? -14.873 -0.141 -5.796 1.00 91.19 95 ARG A C 1
ATOM 760 O O . ARG A 1 95 ? -15.246 -1.245 -6.194 1.00 91.19 95 ARG A O 1
ATOM 767 N N . GLY A 1 96 ? -13.982 0.586 -6.458 1.00 92.62 96 GLY A N 1
ATOM 768 C CA . GLY A 1 96 ? -13.389 0.227 -7.733 1.00 92.62 96 GLY A CA 1
ATOM 769 C C . GLY A 1 96 ? -11.971 -0.302 -7.592 1.00 92.62 96 GLY A C 1
ATOM 770 O O . GLY A 1 96 ? -11.411 -0.428 -6.503 1.00 92.62 96 GLY A O 1
ATOM 771 N N . MET A 1 97 ? -11.377 -0.593 -8.742 1.00 92.88 97 MET A N 1
ATOM 772 C CA . MET A 1 97 ? -9.975 -0.966 -8.851 1.00 92.88 97 MET A CA 1
ATOM 773 C C . MET A 1 97 ? -9.281 -0.034 -9.836 1.00 92.88 97 MET A C 1
A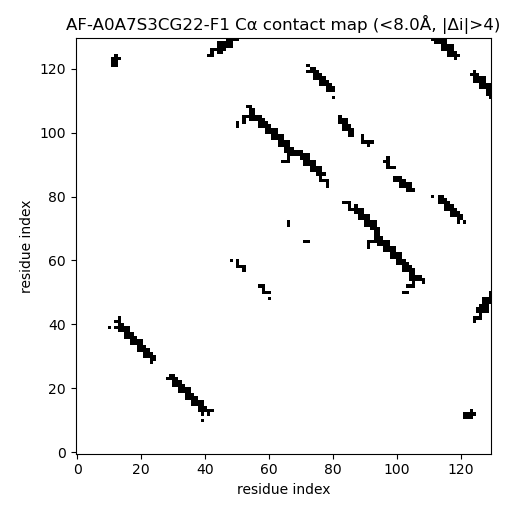TOM 775 O O . MET A 1 97 ? -9.908 0.445 -10.783 1.00 92.88 97 MET A O 1
ATOM 779 N N . ALA A 1 98 ? -7.996 0.204 -9.618 1.00 92.25 98 ALA A N 1
ATOM 780 C CA . ALA A 1 98 ? -7.144 0.951 -10.523 1.00 92.25 98 ALA A CA 1
ATOM 781 C C . ALA A 1 98 ? -5.859 0.172 -10.802 1.00 92.25 98 ALA A C 1
ATOM 783 O O . ALA A 1 98 ? -5.386 -0.595 -9.964 1.00 92.25 98 ALA A O 1
ATOM 784 N N . HIS A 1 99 ? -5.310 0.372 -11.996 1.00 92.75 99 HIS A N 1
ATOM 785 C CA . HIS A 1 99 ? -4.023 -0.187 -12.378 1.00 92.75 99 HIS A CA 1
ATOM 786 C C . HIS A 1 99 ? -2.958 0.897 -12.286 1.00 92.75 99 HIS A C 1
ATOM 788 O O . HIS A 1 99 ? -3.139 1.990 -12.820 1.00 92.75 99 HIS A O 1
ATOM 794 N N . VAL A 1 100 ? -1.853 0.572 -11.630 1.00 92.44 100 VAL A N 1
ATOM 795 C CA . VAL A 1 100 ? -0.631 1.366 -11.664 1.00 92.44 100 VAL A CA 1
ATOM 796 C C . VAL A 1 100 ? 0.297 0.723 -12.678 1.00 92.44 100 VAL A C 1
ATOM 798 O O . VAL A 1 100 ? 0.793 -0.381 -12.456 1.00 92.44 100 VAL A O 1
ATOM 801 N N . ASP A 1 101 ? 0.497 1.407 -13.801 1.00 91.75 101 ASP A N 1
ATOM 802 C CA . ASP A 1 101 ? 1.454 0.993 -14.821 1.00 91.75 101 ASP A CA 1
ATOM 803 C C . ASP A 1 101 ? 2.874 1.345 -14.360 1.00 91.75 101 ASP A C 1
ATOM 805 O O . ASP A 1 101 ? 3.173 2.512 -14.074 1.00 91.75 101 ASP A O 1
ATOM 809 N N . VAL A 1 102 ? 3.744 0.338 -14.319 1.00 92.62 102 VAL A N 1
ATOM 810 C CA . VAL A 1 102 ? 5.167 0.466 -14.003 1.00 92.62 102 VAL A CA 1
ATOM 811 C C . VAL A 1 102 ? 5.961 -0.048 -15.190 1.00 92.62 102 VAL A C 1
ATOM 813 O O . VAL A 1 102 ? 5.687 -1.118 -15.728 1.00 92.62 102 VAL A O 1
ATOM 816 N N . ALA A 1 103 ? 6.946 0.722 -15.631 1.00 92.00 103 ALA A N 1
ATOM 817 C CA . ALA A 1 103 ? 7.761 0.373 -16.776 1.00 92.00 103 ALA A CA 1
ATOM 818 C C . ALA A 1 103 ? 9.238 0.609 -16.518 1.00 92.00 103 ALA A C 1
ATOM 820 O O . ALA A 1 103 ? 9.621 1.643 -15.991 1.00 92.00 103 ALA A O 1
ATOM 821 N N . PHE A 1 104 ? 10.078 -0.297 -16.995 1.00 91.06 104 PHE A N 1
ATOM 822 C CA . PHE A 1 104 ? 11.524 -0.201 -16.867 1.00 91.06 104 PHE A CA 1
ATOM 823 C C . PHE A 1 104 ? 12.173 -0.132 -18.247 1.00 91.06 104 PHE A C 1
ATOM 825 O O . PHE A 1 104 ? 11.840 -0.923 -19.135 1.00 91.06 104 PHE A O 1
ATOM 832 N N . ARG A 1 105 ? 13.072 0.842 -18.454 1.00 90.25 105 ARG A N 1
ATOM 833 C CA . ARG A 1 105 ? 13.803 1.022 -19.719 1.00 90.25 105 ARG A CA 1
ATOM 834 C C . ARG A 1 105 ? 15.280 1.353 -19.469 1.00 90.25 105 ARG A C 1
ATOM 836 O O . ARG A 1 105 ? 15.665 2.524 -19.543 1.00 90.25 105 ARG A O 1
ATOM 843 N N . PRO A 1 106 ? 16.129 0.342 -19.235 1.00 89.19 106 PRO A N 1
ATOM 844 C CA . PRO A 1 106 ? 17.528 0.566 -18.920 1.00 89.19 106 PRO A CA 1
ATOM 845 C C . PRO A 1 106 ? 18.324 1.018 -20.146 1.00 89.19 106 PRO A C 1
ATOM 847 O O . PRO A 1 106 ? 18.163 0.499 -21.254 1.00 89.19 106 PRO A O 1
ATOM 850 N N . ILE A 1 107 ? 19.223 1.986 -19.962 1.00 87.50 107 ILE A N 1
ATOM 851 C CA . ILE A 1 107 ? 20.123 2.466 -21.031 1.00 87.50 107 ILE A CA 1
ATOM 852 C C . ILE A 1 107 ? 21.375 1.583 -21.126 1.00 87.50 107 ILE A C 1
ATOM 854 O O . ILE A 1 107 ? 21.908 1.371 -22.221 1.00 87.50 107 ILE A O 1
ATOM 858 N N . LEU A 1 108 ? 21.828 1.074 -19.982 1.00 89.19 108 LEU A N 1
ATOM 859 C CA . LEU A 1 108 ? 23.000 0.220 -19.812 1.00 89.19 108 LEU A CA 1
ATOM 860 C C . LEU A 1 108 ? 22.588 -1.078 -19.108 1.00 89.19 108 LEU A C 1
ATOM 862 O O . LEU A 1 108 ? 21.571 -1.073 -18.419 1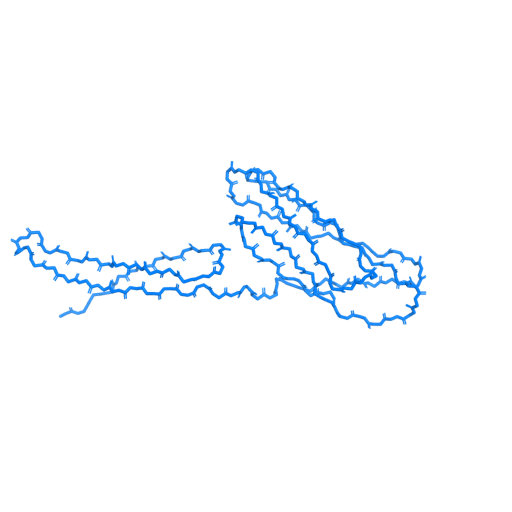.00 89.19 108 LEU A O 1
ATOM 866 N N . PRO A 1 109 ? 23.348 -2.177 -19.261 1.00 88.12 109 PRO A N 1
ATOM 867 C CA . PRO A 1 109 ? 23.099 -3.389 -18.492 1.00 88.12 109 PRO A CA 1
ATOM 868 C C . PRO A 1 109 ? 23.254 -3.068 -17.005 1.00 88.12 109 PRO A C 1
ATOM 870 O O . PRO A 1 109 ? 24.326 -2.631 -16.584 1.00 88.12 109 PRO A O 1
ATOM 873 N N . VAL A 1 110 ? 22.176 -3.221 -16.242 1.00 87.56 110 VAL A N 1
ATOM 874 C CA . VAL A 1 110 ? 22.133 -2.896 -14.818 1.00 87.56 110 VAL A CA 1
ATOM 875 C C . VAL A 1 110 ? 21.233 -3.893 -14.105 1.00 87.56 110 VAL A C 1
ATOM 877 O O . VAL A 1 110 ? 20.175 -4.254 -14.615 1.00 87.56 110 VAL A O 1
ATOM 880 N N . GLU A 1 111 ? 21.683 -4.318 -12.933 1.00 85.94 111 GLU A N 1
ATOM 881 C CA . GLU A 1 111 ? 20.849 -4.954 -11.922 1.00 85.94 111 GLU A CA 1
ATOM 882 C C . GLU A 1 111 ? 20.551 -3.865 -10.892 1.00 85.94 111 GLU A C 1
ATOM 884 O O . GLU A 1 111 ? 21.477 -3.236 -10.370 1.00 85.94 111 GLU A O 1
ATOM 889 N N . SER A 1 112 ? 19.271 -3.564 -10.695 1.00 83.00 112 SER A N 1
ATOM 890 C CA . S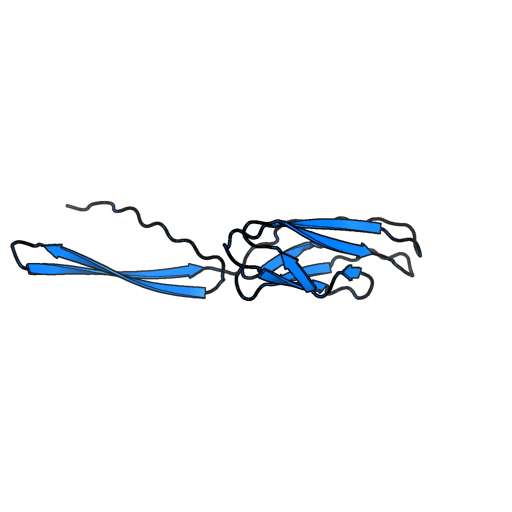ER A 1 112 ? 18.804 -2.507 -9.803 1.00 83.00 112 SER A CA 1
ATOM 891 C C . SER A 1 112 ? 17.715 -3.091 -8.923 1.00 83.00 112 SER A C 1
ATOM 893 O O . SER A 1 112 ? 16.811 -3.741 -9.440 1.00 83.00 112 SER A O 1
ATOM 895 N N . GLU A 1 113 ? 17.833 -2.866 -7.620 1.00 89.06 113 GLU A N 1
ATOM 896 C CA . GLU A 1 113 ? 16.757 -3.098 -6.662 1.00 89.06 113 GLU A CA 1
ATOM 897 C C . GLU A 1 113 ? 16.229 -1.727 -6.250 1.00 89.06 113 GLU A C 1
ATOM 899 O O . GLU A 1 113 ? 17.007 -0.857 -5.840 1.00 89.06 113 GLU A O 1
ATOM 904 N N . ALA A 1 114 ? 14.924 -1.514 -6.372 1.00 89.12 114 ALA A N 1
ATOM 905 C CA . ALA A 1 114 ? 14.312 -0.224 -6.080 1.00 89.12 114 ALA A CA 1
ATOM 906 C C . ALA A 1 114 ? 13.045 -0.374 -5.243 1.00 89.12 114 ALA A C 1
ATOM 908 O O . ALA A 1 114 ? 12.404 -1.422 -5.212 1.00 89.12 114 ALA A O 1
ATOM 909 N N . LYS A 1 115 ? 12.651 0.702 -4.562 1.00 90.75 115 LYS A N 1
ATOM 910 C CA . LYS A 1 115 ? 11.362 0.757 -3.870 1.00 90.75 115 LYS A CA 1
ATOM 911 C C . LYS A 1 115 ? 10.367 1.590 -4.656 1.00 90.75 115 LYS A C 1
ATOM 913 O O . LYS A 1 115 ? 10.647 2.728 -5.040 1.00 90.75 115 LYS A O 1
ATOM 918 N N . LEU A 1 116 ? 9.189 1.018 -4.871 1.00 91.44 116 LEU A N 1
ATOM 919 C CA . LEU A 1 116 ? 8.016 1.699 -5.395 1.00 91.44 116 LEU A CA 1
ATOM 920 C C . LEU A 1 116 ? 7.061 1.969 -4.234 1.00 91.44 116 LEU A C 1
ATOM 922 O O . LEU A 1 116 ? 6.569 1.045 -3.593 1.00 91.44 116 LEU A O 1
ATOM 926 N N . SER A 1 117 ? 6.792 3.237 -3.960 1.00 91.69 117 SER A N 1
ATOM 927 C CA . SER A 1 117 ? 5.872 3.658 -2.909 1.00 91.69 117 SER A CA 1
ATOM 928 C C . SER A 1 117 ? 4.588 4.171 -3.533 1.00 91.69 117 SER A C 1
ATOM 930 O O . SER A 1 117 ? 4.601 5.160 -4.264 1.00 91.69 117 SER A O 1
ATOM 932 N N . ILE A 1 118 ? 3.471 3.513 -3.230 1.00 92.56 118 ILE A N 1
ATOM 933 C CA . ILE A 1 118 ? 2.145 3.965 -3.648 1.00 92.56 118 ILE A CA 1
ATOM 934 C C . ILE A 1 118 ? 1.424 4.481 -2.411 1.00 92.56 118 ILE A C 1
ATOM 936 O O . ILE A 1 118 ? 1.188 3.729 -1.471 1.00 92.56 118 ILE A O 1
ATOM 940 N N . THR A 1 119 ? 1.109 5.767 -2.361 1.00 91.81 119 THR A N 1
ATOM 941 C CA . THR A 1 119 ? 0.553 6.417 -1.173 1.00 91.81 119 THR A CA 1
ATOM 942 C C . THR A 1 119 ? -0.788 7.058 -1.476 1.00 91.81 119 THR A C 1
ATOM 944 O O . THR A 1 119 ? -1.047 7.538 -2.571 1.00 91.81 119 THR A O 1
ATOM 947 N N . SER A 1 120 ? -1.673 7.055 -0.494 1.00 90.94 120 SER A N 1
ATOM 948 C CA . SER A 1 120 ? -2.961 7.726 -0.544 1.00 90.94 120 SER A CA 1
ATOM 949 C C . SER A 1 120 ? -3.201 8.415 0.787 1.00 90.94 120 SER A C 1
ATOM 951 O O . SER A 1 120 ? -2.960 7.840 1.852 1.00 90.94 120 SER A O 1
ATOM 953 N N . GLU A 1 121 ? -3.742 9.630 0.736 1.00 86.81 121 GLU A N 1
ATOM 954 C CA . GLU A 1 121 ? -4.152 10.324 1.951 1.00 86.81 121 GLU A CA 1
ATOM 955 C C . GLU A 1 121 ? -5.195 9.522 2.722 1.00 86.81 121 GLU A C 1
ATOM 957 O O . GLU A 1 121 ? -5.186 9.553 3.944 1.00 86.81 121 GLU A O 1
ATOM 962 N N . GLN A 1 122 ? -6.082 8.796 2.038 1.00 86.44 122 GLN A N 1
ATOM 963 C CA . GLN A 1 122 ? -7.182 8.057 2.642 1.00 86.44 122 GLN A CA 1
ATOM 964 C C . GLN A 1 122 ? -6.744 6.681 3.148 1.00 86.44 122 GLN A C 1
ATOM 966 O O . GLN A 1 122 ? -7.081 6.324 4.283 1.00 86.44 122 GLN A O 1
ATOM 971 N N . LEU A 1 123 ? -5.996 5.947 2.320 1.00 85.94 123 LEU A N 1
ATOM 972 C CA . LEU A 1 123 ? -5.722 4.515 2.480 1.00 85.94 123 LEU A CA 1
ATOM 973 C C . LEU A 1 123 ? -4.298 4.179 2.943 1.00 85.94 123 LEU A C 1
ATOM 975 O O . LEU A 1 123 ? -3.999 3.007 3.134 1.00 85.94 123 LEU A O 1
ATOM 979 N N . GLY A 1 124 ? -3.443 5.180 3.167 1.00 87.69 124 GLY A N 1
ATOM 980 C CA . GLY A 1 124 ? -2.085 4.967 3.664 1.00 87.69 124 GLY A CA 1
ATOM 981 C C . GLY A 1 124 ? -1.088 4.632 2.555 1.00 87.69 124 GLY A C 1
ATOM 982 O O . GLY A 1 124 ? -1.238 5.077 1.418 1.00 87.69 124 GLY A O 1
ATOM 983 N N . SER A 1 125 ? -0.029 3.903 2.904 1.00 89.00 125 SER A N 1
ATOM 984 C CA . SER A 1 125 ? 1.069 3.552 2.002 1.00 89.00 125 SER A CA 1
ATOM 985 C C . SER A 1 125 ? 1.043 2.076 1.604 1.00 89.00 125 SER A C 1
ATOM 987 O O . SER A 1 125 ? 0.613 1.210 2.356 1.00 89.00 125 SER A O 1
ATOM 989 N N . TYR A 1 126 ? 1.525 1.791 0.402 1.00 89.44 126 TYR A N 1
ATOM 990 C CA . TYR A 1 126 ? 1.657 0.460 -0.174 1.00 89.44 126 TYR A CA 1
ATOM 991 C C . TYR A 1 126 ? 3.047 0.367 -0.815 1.00 89.44 126 TYR A C 1
ATOM 993 O O . TYR A 1 126 ? 3.216 0.753 -1.977 1.00 89.44 126 TYR A O 1
ATOM 1001 N N . PRO A 1 127 ? 4.066 -0.051 -0.049 1.00 91.31 127 PRO A N 1
ATOM 1002 C CA . PRO A 1 127 ? 5.412 -0.234 -0.571 1.00 91.31 127 PRO A CA 1
ATOM 1003 C C . PRO A 1 127 ? 5.513 -1.539 -1.371 1.00 91.31 127 PRO A C 1
ATOM 1005 O O . PRO A 1 127 ? 4.955 -2.563 -0.979 1.00 91.31 127 PRO A O 1
ATOM 1008 N N . TYR A 1 128 ? 6.237 -1.500 -2.486 1.00 91.00 128 TYR A N 1
ATOM 1009 C CA . TYR A 1 128 ? 6.601 -2.645 -3.317 1.00 91.00 128 TYR A CA 1
ATOM 1010 C C . TYR A 1 128 ? 8.106 -2.628 -3.582 1.00 91.00 128 TYR A C 1
ATOM 1012 O O . TYR A 1 128 ? 8.707 -1.562 -3.740 1.00 91.00 128 TYR A O 1
ATOM 1020 N N . LEU A 1 129 ? 8.697 -3.815 -3.664 1.00 90.94 129 LEU A N 1
ATOM 1021 C CA . LEU A 1 129 ? 10.075 -4.003 -4.106 1.00 90.94 129 LEU A CA 1
ATOM 1022 C C . LEU A 1 129 ? 10.090 -4.217 -5.622 1.00 90.94 129 LEU A C 1
ATOM 1024 O O . LEU A 1 129 ? 9.225 -4.915 -6.144 1.00 90.94 129 LEU A O 1
ATOM 1028 N N . LEU A 1 130 ? 11.046 -3.615 -6.313 1.00 86.31 130 LEU A N 1
ATOM 1029 C CA . LEU A 1 130 ? 11.346 -3.791 -7.736 1.00 86.31 130 LEU A CA 1
ATOM 1030 C C . LEU A 1 130 ? 12.683 -4.511 -7.866 1.00 86.31 130 LEU A C 1
ATOM 1032 O O . LEU A 1 130 ? 13.633 -4.029 -7.205 1.00 86.31 130 LEU A O 1
#